Protein AF-A0A3R7NE06-F1 (afdb_monomer_lite)

Secondary structure (DSSP, 8-state):
---SS-TTHHHHHHHHHHHHHHHHHHHHHHHHHHHHHHHHHHTTS-HHHHHTTTT-S---TT--S-S--TTTTS--TTPPPP----EEEE-HHHHHTT--GGGHHHHHHHHHHHHHHHHH--S-----HHHHHHHHTTTTT---S-EEEE-

Radius of gyration: 25.59 Å; chains: 1; bounding box: 72×49×45 Å

Sequence (151 aa):
MTRAGFKGKVLGKERKQALLDARKKAVASRKARDDRRWKRVLAKMDSEKRKKYHGVGNTAERSRVRGSTRAALRKQTGRKPDNITVEATIHLAKLLKKKTFHKRAPIAIKRIKAFVGKLMKTKDNRIDASLNTYIWHKGVKGVPGRVRVHV

pLDDT: mean 74.34, std 20.58, range [39.41, 97.75]

Structure (mmCIF, N/CA/C/O backbone):
data_AF-A0A3R7NE06-F1
#
_entry.id   AF-A0A3R7NE06-F1
#
loop_
_atom_site.group_PDB
_atom_site.id
_atom_site.type_symbol
_atom_site.label_atom_id
_atom_site.label_alt_id
_atom_site.label_comp_id
_atom_site.label_asym_id
_atom_site.label_entity_id
_atom_site.label_seq_id
_atom_site.pdbx_PDB_ins_code
_atom_site.Cartn_x
_atom_site.Cartn_y
_atom_site.Cartn_z
_atom_site.occupancy
_atom_site.B_iso_or_equiv
_atom_site.auth_seq_id
_atom_site.auth_comp_id
_atom_site.auth_asym_id
_atom_site.auth_atom_id
_atom_site.pdbx_PDB_model_num
ATOM 1 N N . MET A 1 1 ? 54.704 -17.319 -9.771 1.00 53.09 1 MET A N 1
ATOM 2 C CA . MET A 1 1 ? 55.046 -18.416 -10.707 1.00 53.09 1 MET A CA 1
ATOM 3 C C . MET A 1 1 ? 53.801 -19.232 -11.084 1.00 53.09 1 MET A C 1
ATOM 5 O O . MET A 1 1 ? 53.569 -20.279 -10.506 1.00 53.09 1 MET A O 1
ATOM 9 N N . THR A 1 2 ? 52.954 -18.776 -12.017 1.00 53.28 2 THR A N 1
ATOM 10 C CA . THR A 1 2 ? 51.727 -19.525 -12.407 1.00 53.28 2 THR A CA 1
ATOM 11 C C . THR A 1 2 ? 51.406 -19.447 -13.908 1.00 53.28 2 THR A C 1
ATOM 13 O O . THR A 1 2 ? 50.237 -19.341 -14.289 1.00 53.28 2 THR A O 1
ATOM 16 N N . ARG A 1 3 ? 52.411 -19.421 -14.801 1.00 55.84 3 ARG A N 1
ATOM 17 C CA . ARG A 1 3 ? 52.149 -19.091 -16.222 1.00 55.84 3 ARG A CA 1
ATOM 18 C C . ARG A 1 3 ? 52.893 -19.858 -17.324 1.00 55.84 3 ARG A C 1
ATOM 20 O O . ARG A 1 3 ? 52.483 -19.706 -18.466 1.00 55.84 3 ARG A O 1
ATOM 27 N N . ALA A 1 4 ? 53.880 -20.708 -17.049 1.00 53.94 4 ALA A N 1
ATOM 28 C CA . ALA A 1 4 ? 54.749 -21.223 -18.120 1.00 53.94 4 ALA A CA 1
ATOM 29 C C . ALA A 1 4 ? 54.297 -22.528 -18.829 1.00 53.94 4 ALA A C 1
ATOM 31 O O . ALA A 1 4 ? 54.919 -22.906 -19.810 1.00 53.94 4 ALA A O 1
ATOM 32 N N . GLY A 1 5 ? 53.233 -23.220 -18.390 1.00 56.38 5 GLY A N 1
ATOM 33 C CA . GLY A 1 5 ? 53.000 -24.625 -18.801 1.00 56.38 5 GLY A CA 1
ATOM 34 C C . GLY A 1 5 ? 51.782 -24.967 -19.676 1.00 56.38 5 GLY A C 1
ATOM 35 O O . GLY A 1 5 ? 51.626 -26.125 -20.037 1.00 56.38 5 GLY A O 1
ATOM 36 N N . PHE A 1 6 ? 50.884 -24.035 -20.021 1.00 54.12 6 PHE A N 1
ATOM 37 C CA . PHE A 1 6 ? 49.616 -24.387 -20.699 1.00 54.12 6 PHE A CA 1
ATOM 38 C C . PHE A 1 6 ? 49.390 -23.581 -21.984 1.00 54.12 6 PHE A C 1
ATOM 40 O O . PHE A 1 6 ? 48.653 -22.590 -21.984 1.00 54.12 6 PHE A O 1
ATOM 47 N N . LYS A 1 7 ? 49.997 -24.044 -23.085 1.00 53.09 7 LYS A N 1
ATOM 48 C CA . LYS A 1 7 ? 50.053 -23.394 -24.414 1.00 53.09 7 LYS A CA 1
ATOM 49 C C . LYS A 1 7 ? 48.678 -22.952 -24.967 1.00 53.09 7 LYS A C 1
ATOM 51 O O . LYS A 1 7 ? 48.588 -21.917 -25.613 1.00 53.09 7 LYS A O 1
ATOM 56 N N . GLY A 1 8 ? 47.584 -23.651 -24.632 1.00 55.56 8 GLY A N 1
ATOM 57 C CA . GLY A 1 8 ? 46.214 -23.315 -25.075 1.00 55.56 8 GLY A CA 1
ATOM 58 C C . GLY A 1 8 ? 45.403 -22.369 -24.167 1.00 55.56 8 GLY A C 1
ATOM 59 O O . GLY A 1 8 ? 44.418 -21.780 -24.611 1.00 55.56 8 GLY A O 1
ATOM 60 N N . LYS A 1 9 ? 45.792 -22.169 -22.896 1.00 51.41 9 LYS A N 1
ATOM 61 C CA . LYS A 1 9 ? 45.047 -21.296 -21.954 1.00 51.41 9 LYS A CA 1
ATOM 62 C C . LYS A 1 9 ? 45.403 -19.812 -22.090 1.00 51.41 9 LYS A C 1
ATOM 64 O O . LYS A 1 9 ? 44.675 -18.977 -21.554 1.00 51.41 9 LYS A O 1
ATOM 69 N N . VAL A 1 10 ? 46.507 -19.482 -22.761 1.00 54.22 10 VAL A N 1
ATOM 70 C CA . VAL A 1 10 ? 47.016 -18.104 -22.888 1.00 54.22 10 VAL A CA 1
ATOM 71 C C . VAL A 1 10 ? 46.151 -17.296 -23.866 1.00 54.22 10 VAL A C 1
ATOM 73 O O . VAL A 1 10 ? 45.583 -16.280 -23.469 1.00 54.22 10 VAL A O 1
ATOM 76 N N . LEU A 1 11 ? 45.885 -17.837 -25.061 1.00 54.75 11 LEU A N 1
ATOM 77 C CA . LEU A 1 11 ? 45.060 -17.204 -26.106 1.00 54.75 11 LEU A CA 1
ATOM 78 C C . LEU A 1 11 ? 43.600 -16.961 -25.669 1.00 54.75 11 LEU A C 1
ATOM 80 O O . LEU A 1 11 ? 43.019 -15.905 -25.926 1.00 54.75 11 LEU A O 1
ATOM 84 N N . GLY A 1 12 ? 42.996 -17.915 -24.949 1.00 61.00 12 GLY A N 1
ATOM 85 C CA . GLY A 1 12 ? 41.636 -17.770 -24.414 1.00 61.00 12 GLY A CA 1
ATOM 86 C C . GLY A 1 12 ? 41.534 -16.744 -23.278 1.00 61.00 12 GLY A C 1
ATOM 87 O O . GLY A 1 12 ? 40.509 -16.074 -23.131 1.00 61.00 12 GLY A O 1
ATOM 88 N N . LYS A 1 13 ? 42.603 -16.577 -22.488 1.00 63.16 13 LYS A N 1
ATOM 89 C CA . LYS A 1 13 ? 42.673 -15.563 -21.428 1.00 63.16 13 LYS A CA 1
ATOM 90 C C . LYS A 1 13 ? 42.902 -14.170 -21.992 1.00 63.16 13 LYS A C 1
ATOM 92 O O . LYS A 1 13 ? 42.264 -13.252 -21.498 1.00 63.16 13 LYS A O 1
ATOM 97 N N . GLU A 1 14 ? 43.725 -14.015 -23.022 1.00 68.94 14 GLU A N 1
ATOM 98 C CA . GLU A 1 14 ? 43.942 -12.727 -23.693 1.00 68.94 14 GLU A CA 1
ATOM 99 C C . GLU A 1 14 ? 42.665 -12.213 -24.354 1.00 68.94 14 GLU A C 1
ATOM 101 O O . GLU A 1 14 ? 42.266 -11.081 -24.096 1.00 68.94 14 GLU A O 1
ATOM 106 N N . ARG A 1 15 ? 41.935 -13.061 -25.094 1.00 68.62 15 ARG A N 1
ATOM 107 C CA . ARG A 1 15 ? 40.624 -12.683 -25.659 1.00 68.62 15 ARG A CA 1
ATOM 108 C C . ARG A 1 15 ? 39.593 -12.359 -24.576 1.00 68.62 15 ARG A C 1
ATOM 110 O O . ARG A 1 15 ? 38.853 -11.384 -24.697 1.00 68.62 15 ARG A O 1
ATOM 117 N N . LYS A 1 16 ? 39.556 -13.138 -23.489 1.00 65.69 16 LYS A N 1
ATOM 118 C CA . LYS A 1 16 ? 38.672 -12.872 -22.342 1.00 65.69 16 LYS A CA 1
ATOM 119 C C . LYS A 1 16 ? 39.042 -11.566 -21.634 1.00 65.69 16 LYS A C 1
ATOM 121 O O . LYS A 1 16 ? 38.149 -10.809 -21.267 1.00 65.69 16 LYS A O 1
ATOM 126 N N . GLN A 1 17 ? 40.331 -11.291 -21.465 1.00 73.06 17 GLN A N 1
ATOM 127 C CA . GLN A 1 17 ? 40.842 -10.077 -20.839 1.00 73.06 17 GLN A CA 1
ATOM 128 C C . GLN A 1 17 ? 40.562 -8.855 -21.719 1.00 73.06 17 GLN A C 1
ATOM 130 O O . GLN A 1 17 ? 39.989 -7.887 -21.233 1.00 73.06 17 GLN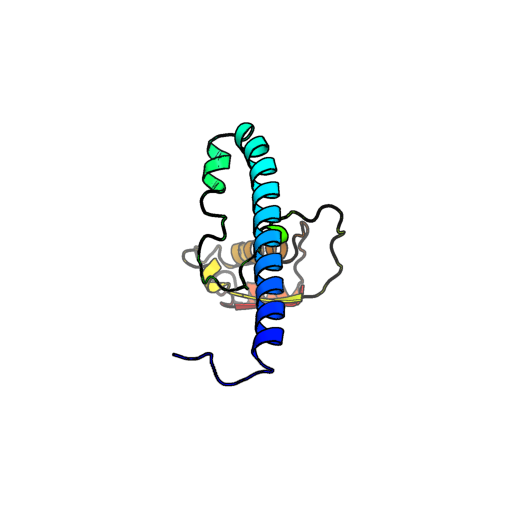 A O 1
ATOM 135 N N . ALA A 1 18 ? 40.805 -8.952 -23.027 1.00 74.12 18 ALA A N 1
ATOM 136 C CA . ALA A 1 18 ? 40.464 -7.923 -24.003 1.00 74.12 18 ALA A CA 1
ATOM 137 C C . ALA A 1 18 ? 38.957 -7.618 -24.021 1.00 74.12 18 ALA A C 1
ATOM 139 O O . ALA A 1 18 ? 38.564 -6.454 -24.052 1.00 74.12 18 ALA A O 1
ATOM 140 N N . LEU A 1 19 ? 38.093 -8.635 -23.919 1.00 69.62 19 LEU A N 1
ATOM 141 C CA . LEU A 1 19 ? 36.641 -8.446 -23.828 1.00 69.62 19 LEU A CA 1
ATOM 142 C C . LEU A 1 19 ? 36.233 -7.772 -22.510 1.00 69.62 19 LEU A C 1
ATOM 144 O O . LEU A 1 19 ? 35.374 -6.887 -22.500 1.00 69.62 19 LEU A O 1
ATOM 148 N N . LEU A 1 20 ? 36.857 -8.150 -21.392 1.00 70.19 20 LEU A N 1
ATOM 149 C CA . LEU A 1 20 ? 36.632 -7.510 -20.094 1.00 70.19 20 LEU A CA 1
ATOM 150 C C . LEU A 1 20 ? 37.104 -6.053 -20.088 1.00 70.19 20 LEU A C 1
ATOM 152 O O . LEU A 1 20 ? 36.397 -5.193 -19.561 1.00 70.19 20 LEU A O 1
ATOM 156 N N . ASP A 1 21 ? 38.237 -5.756 -20.709 1.00 74.75 21 ASP A N 1
ATOM 157 C CA . ASP A 1 21 ? 38.795 -4.408 -20.776 1.00 74.75 21 ASP A CA 1
ATOM 158 C C . ASP A 1 21 ? 38.024 -3.530 -21.773 1.00 74.75 21 ASP A C 1
ATOM 160 O O . ASP A 1 21 ? 37.707 -2.380 -21.459 1.00 74.75 21 ASP A O 1
ATOM 164 N N . ALA A 1 22 ? 37.559 -4.089 -22.894 1.00 69.56 22 ALA A N 1
ATOM 165 C CA . ALA A 1 22 ? 36.605 -3.438 -23.792 1.00 69.56 22 ALA A CA 1
ATOM 166 C C . ALA A 1 22 ? 35.273 -3.140 -23.083 1.00 69.56 22 ALA A C 1
ATOM 168 O O . ALA A 1 22 ? 34.728 -2.037 -23.201 1.00 69.56 22 ALA A O 1
ATOM 169 N N . ARG A 1 23 ? 34.770 -4.077 -22.267 1.00 66.19 23 ARG A N 1
ATOM 170 C CA . ARG A 1 23 ? 33.570 -3.878 -21.441 1.00 66.19 23 ARG A CA 1
ATOM 171 C C . ARG A 1 23 ? 33.786 -2.792 -20.383 1.00 66.19 23 ARG A C 1
ATOM 173 O O . ARG A 1 23 ? 32.907 -1.947 -20.213 1.00 66.19 23 ARG A O 1
ATOM 180 N N . LYS A 1 24 ? 34.942 -2.756 -19.713 1.00 69.31 24 LYS A N 1
ATOM 181 C CA . LYS A 1 24 ? 35.311 -1.685 -18.766 1.00 69.31 24 LYS A CA 1
ATOM 182 C C . LYS A 1 24 ? 35.397 -0.325 -19.464 1.00 69.31 24 LYS A C 1
ATOM 184 O O . LYS A 1 24 ? 34.809 0.638 -18.972 1.00 69.31 24 LYS A O 1
ATOM 189 N N . LYS A 1 25 ? 36.026 -0.253 -20.641 1.00 72.12 25 LYS A N 1
ATOM 190 C CA . LYS A 1 25 ? 36.126 0.966 -21.463 1.00 72.12 25 LYS A CA 1
ATOM 191 C C . LYS A 1 25 ? 34.748 1.455 -21.926 1.00 72.12 25 LYS A C 1
ATOM 193 O O . LYS A 1 25 ? 34.454 2.647 -21.843 1.00 72.12 25 LYS A O 1
ATOM 198 N N . ALA A 1 26 ? 33.858 0.544 -22.322 1.00 67.44 26 ALA A N 1
ATOM 199 C CA . ALA A 1 26 ? 32.478 0.867 -22.689 1.00 67.44 26 ALA A CA 1
ATOM 200 C C . ALA A 1 26 ? 31.655 1.383 -21.494 1.00 67.44 26 ALA A C 1
ATOM 202 O O . ALA A 1 26 ? 30.892 2.342 -21.636 1.00 67.44 26 ALA A O 1
ATOM 203 N N . VAL A 1 27 ? 31.823 0.791 -20.307 1.00 66.94 27 VAL A N 1
ATOM 204 C CA . VAL A 1 27 ? 31.183 1.260 -19.065 1.00 66.94 27 VAL A CA 1
ATOM 205 C C . VAL A 1 27 ? 31.711 2.641 -18.660 1.00 66.94 27 VAL A C 1
ATOM 207 O O . VAL A 1 27 ? 30.910 3.519 -18.336 1.00 66.94 27 VAL A O 1
ATOM 210 N N . ALA A 1 28 ? 33.024 2.872 -18.748 1.00 65.25 28 ALA A N 1
ATOM 211 C CA . ALA A 1 28 ? 33.642 4.170 -18.475 1.00 65.25 28 ALA A CA 1
ATOM 212 C C . ALA A 1 28 ? 33.166 5.256 -19.458 1.00 65.25 28 ALA A C 1
ATOM 214 O O . ALA A 1 28 ? 32.809 6.354 -19.034 1.00 65.25 28 ALA A O 1
ATOM 215 N N . SER A 1 29 ? 33.059 4.936 -20.751 1.00 63.09 29 SER A N 1
ATOM 216 C CA . SER A 1 29 ? 32.530 5.844 -21.780 1.00 63.09 29 SER A CA 1
ATOM 217 C C . SER A 1 29 ? 31.061 6.216 -21.537 1.00 63.09 29 SER A C 1
ATOM 219 O O . SER A 1 29 ? 30.699 7.394 -21.606 1.00 63.09 29 SER A O 1
ATOM 221 N N . ARG A 1 30 ? 30.211 5.243 -21.165 1.00 58.53 30 ARG A N 1
ATOM 222 C CA . ARG A 1 30 ? 28.813 5.512 -20.767 1.00 58.53 30 ARG A CA 1
ATOM 223 C C . ARG A 1 30 ? 28.747 6.415 -19.533 1.00 58.53 30 ARG A C 1
ATOM 225 O O . ARG A 1 30 ? 28.025 7.408 -19.563 1.00 58.53 30 ARG A O 1
ATOM 232 N N . LYS A 1 31 ? 29.554 6.135 -18.502 1.00 60.28 31 LYS A N 1
ATOM 233 C CA . LYS A 1 31 ? 29.646 6.959 -17.283 1.00 60.28 31 LYS A CA 1
ATOM 234 C C . LYS A 1 31 ? 30.090 8.394 -17.597 1.00 60.28 31 LYS A C 1
ATOM 236 O O . LYS A 1 31 ? 29.474 9.332 -17.109 1.00 60.28 31 LYS A O 1
ATOM 241 N N . ALA A 1 32 ? 31.081 8.576 -18.471 1.00 60.38 32 ALA A N 1
ATOM 242 C CA . ALA A 1 32 ? 31.585 9.891 -18.873 1.00 60.38 32 ALA A CA 1
ATOM 243 C C . ALA A 1 32 ? 30.593 10.697 -19.736 1.00 60.38 32 ALA A C 1
ATOM 245 O O . ALA A 1 32 ? 30.585 11.931 -19.688 1.00 60.38 32 ALA A O 1
ATOM 246 N N . ARG A 1 33 ? 29.761 10.021 -20.538 1.00 58.72 33 ARG A N 1
ATOM 247 C CA . ARG A 1 33 ? 28.683 10.652 -21.318 1.00 58.72 33 ARG A CA 1
ATOM 248 C C . ARG A 1 33 ? 27.554 11.135 -20.410 1.00 58.72 33 ARG A C 1
ATOM 250 O O . ARG A 1 33 ? 27.094 12.267 -20.560 1.00 58.72 33 ARG A O 1
ATOM 257 N N . ASP A 1 34 ? 27.162 10.300 -19.452 1.00 55.12 34 ASP A N 1
ATOM 258 C CA . ASP A 1 34 ? 26.166 10.658 -18.445 1.00 55.12 34 ASP A CA 1
ATOM 259 C C . ASP A 1 34 ? 26.677 11.800 -17.552 1.00 55.12 34 ASP A C 1
ATOM 261 O O . ASP A 1 34 ? 25.965 12.787 -17.384 1.00 55.12 34 ASP A O 1
ATOM 265 N N . ASP A 1 35 ? 27.930 11.762 -17.088 1.00 55.47 35 ASP A N 1
ATOM 266 C CA . ASP A 1 35 ? 28.526 12.844 -16.288 1.00 55.47 35 ASP A CA 1
ATOM 267 C C . ASP A 1 35 ? 28.581 14.180 -17.048 1.00 55.47 35 ASP A C 1
ATOM 269 O O . ASP A 1 35 ? 28.252 15.220 -16.481 1.00 55.47 35 ASP A O 1
ATOM 273 N N . ARG A 1 36 ? 28.930 14.190 -18.344 1.00 58.69 36 ARG A N 1
ATOM 274 C CA . ARG A 1 36 ? 28.926 15.423 -19.161 1.00 58.69 36 ARG A CA 1
ATOM 275 C C . ARG A 1 36 ? 27.528 16.020 -19.324 1.00 58.69 36 ARG A C 1
ATOM 277 O O . ARG A 1 36 ? 27.366 17.237 -19.227 1.00 58.69 36 ARG A O 1
ATOM 284 N N . ARG A 1 37 ? 26.513 15.176 -19.534 1.00 55.75 37 ARG A N 1
ATOM 285 C CA . ARG A 1 37 ? 25.108 15.608 -19.626 1.00 55.75 37 ARG A CA 1
ATOM 286 C C . ARG A 1 37 ? 24.605 16.136 -18.281 1.00 55.75 37 ARG A C 1
ATOM 288 O O . ARG A 1 37 ? 23.919 17.154 -18.240 1.00 55.75 37 ARG A O 1
ATOM 295 N N . TRP A 1 38 ? 24.994 15.488 -17.185 1.00 54.09 38 TRP A N 1
ATOM 296 C CA . TRP A 1 38 ? 24.580 15.858 -15.835 1.00 54.09 38 TRP A CA 1
ATOM 297 C C . TRP A 1 38 ? 25.315 17.071 -15.272 1.00 54.09 38 TRP A C 1
ATOM 299 O O . TRP A 1 38 ? 24.681 17.837 -14.563 1.00 54.09 38 TRP A O 1
ATOM 309 N N . LYS A 1 39 ? 26.576 17.343 -15.632 1.00 54.88 39 LYS A N 1
ATOM 310 C CA . LYS A 1 39 ? 27.254 18.606 -15.265 1.00 54.88 39 LYS A CA 1
ATOM 311 C C . LYS A 1 39 ? 26.475 19.830 -15.757 1.00 54.88 39 LYS A C 1
ATOM 313 O O . LYS A 1 39 ? 26.314 20.794 -15.020 1.00 54.88 39 LYS A O 1
ATOM 318 N N . ARG A 1 40 ? 25.915 19.749 -16.968 1.00 53.91 40 ARG A N 1
ATOM 319 C CA . ARG A 1 40 ? 25.111 20.817 -17.583 1.00 53.91 40 ARG A CA 1
ATOM 320 C C . ARG A 1 40 ? 23.718 20.961 -16.948 1.00 53.91 40 ARG A C 1
ATOM 322 O O . ARG A 1 40 ? 23.199 22.067 -16.867 1.00 53.91 40 ARG A O 1
ATOM 329 N N . VAL A 1 41 ? 23.129 19.856 -16.481 1.00 56.25 41 VAL A N 1
ATOM 330 C CA . VAL A 1 41 ? 21.841 19.841 -15.760 1.00 56.25 41 VAL A CA 1
ATOM 331 C C . VAL A 1 41 ? 22.008 20.315 -14.313 1.00 56.25 41 VAL A C 1
ATOM 333 O O . VAL A 1 41 ? 21.235 21.148 -13.863 1.00 56.25 41 VAL A O 1
ATOM 336 N N . LEU A 1 42 ? 23.044 19.848 -13.608 1.00 53.94 42 LEU A N 1
ATOM 337 C CA . LEU A 1 42 ? 23.381 20.245 -12.236 1.00 53.94 42 LEU A CA 1
ATOM 338 C C . LEU A 1 42 ? 23.772 21.723 -12.139 1.00 53.94 42 LEU A C 1
ATOM 340 O O . LEU A 1 42 ? 23.471 22.345 -11.128 1.00 53.94 42 LEU A O 1
ATOM 344 N N . ALA A 1 43 ? 24.385 22.286 -13.185 1.00 57.41 43 ALA A N 1
ATOM 345 C CA . ALA A 1 43 ? 24.673 23.718 -13.277 1.00 57.41 43 ALA A CA 1
ATOM 346 C C . ALA A 1 43 ? 23.405 24.591 -13.353 1.00 57.41 43 ALA A C 1
ATOM 348 O O . ALA A 1 43 ? 23.457 25.762 -13.005 1.00 57.41 43 ALA A O 1
ATOM 349 N N . LYS A 1 44 ? 22.270 24.026 -13.787 1.00 55.81 44 LYS A N 1
ATOM 350 C CA . LYS A 1 44 ? 20.970 24.712 -13.886 1.00 55.81 44 LYS A CA 1
ATOM 351 C C . LYS A 1 44 ? 19.990 24.309 -12.774 1.00 55.81 44 LYS A C 1
ATOM 353 O O . LYS A 1 44 ? 18.824 24.690 -12.826 1.00 55.81 44 LYS A O 1
ATOM 358 N N . MET A 1 45 ? 20.416 23.483 -11.814 1.00 57.47 45 MET A N 1
ATOM 359 C CA . MET A 1 45 ? 19.536 22.892 -10.805 1.00 57.47 45 MET A CA 1
ATOM 360 C C . MET A 1 45 ? 19.682 23.605 -9.461 1.00 57.47 45 MET A C 1
ATOM 362 O O . MET A 1 45 ? 20.787 23.768 -8.955 1.00 57.47 45 MET A O 1
ATOM 366 N N . ASP A 1 46 ? 18.543 23.971 -8.880 1.00 52.00 46 ASP A N 1
ATOM 367 C CA . ASP A 1 46 ? 18.450 24.663 -7.597 1.00 52.00 46 ASP A CA 1
ATOM 368 C C . ASP A 1 46 ? 19.084 23.877 -6.421 1.00 52.00 46 ASP A C 1
ATOM 370 O O . ASP A 1 46 ? 19.102 22.635 -6.397 1.00 52.00 46 ASP A O 1
ATOM 374 N N . SER A 1 47 ? 19.626 24.613 -5.448 1.00 52.78 47 SER A N 1
ATOM 375 C CA . SER A 1 47 ? 20.531 24.110 -4.405 1.00 52.78 47 SER A CA 1
ATOM 376 C C . SER A 1 47 ? 19.875 23.082 -3.469 1.00 52.78 47 SER A C 1
ATOM 378 O O . SER A 1 47 ? 20.505 22.083 -3.101 1.00 52.78 47 SER A O 1
ATOM 380 N N . GLU A 1 48 ? 18.585 23.241 -3.163 1.00 57.94 48 GLU A N 1
ATOM 381 C CA . GLU A 1 48 ? 17.822 22.298 -2.336 1.00 57.94 48 GLU A CA 1
ATOM 382 C C . GLU A 1 48 ? 17.555 20.977 -3.060 1.00 57.94 48 GLU A C 1
ATOM 384 O O . GLU A 1 48 ? 17.672 19.887 -2.487 1.00 57.94 48 GLU A O 1
ATOM 389 N N . LYS A 1 49 ? 17.274 21.044 -4.366 1.00 57.28 49 LYS A N 1
ATOM 390 C CA . LYS A 1 49 ? 17.077 19.852 -5.202 1.00 57.28 49 LYS A CA 1
ATOM 391 C C . LYS A 1 49 ? 18.374 19.063 -5.345 1.00 57.28 49 LYS A C 1
ATOM 393 O O . LYS A 1 49 ? 18.318 17.839 -5.436 1.00 57.28 49 LYS A O 1
ATOM 398 N N . ARG A 1 50 ? 19.535 19.727 -5.323 1.00 53.16 50 ARG A N 1
ATOM 399 C CA . ARG A 1 50 ? 20.862 19.094 -5.423 1.00 53.16 50 ARG A CA 1
ATOM 400 C C . ARG A 1 50 ? 21.200 18.223 -4.206 1.00 53.16 50 ARG A C 1
ATOM 402 O O . ARG A 1 50 ? 21.725 17.124 -4.389 1.00 53.16 50 ARG A O 1
ATOM 409 N N . LYS A 1 51 ? 20.814 18.639 -2.992 1.00 55.84 51 LYS A N 1
ATOM 410 C CA . LYS A 1 51 ? 20.993 17.853 -1.750 1.00 55.84 51 LYS A CA 1
ATOM 411 C C . LYS A 1 51 ? 20.261 16.503 -1.791 1.00 55.84 51 LYS A C 1
ATOM 413 O O . LYS A 1 51 ? 20.764 15.515 -1.270 1.00 55.84 51 LYS A O 1
ATOM 418 N N . LYS A 1 52 ? 19.126 16.422 -2.496 1.00 53.06 52 LYS A N 1
ATOM 419 C CA . LYS A 1 52 ? 18.325 15.191 -2.658 1.00 53.06 52 LYS A CA 1
ATOM 420 C C . LYS A 1 52 ? 19.009 14.088 -3.481 1.00 53.06 52 LYS A C 1
ATOM 422 O O . LYS A 1 52 ? 18.603 12.932 -3.393 1.00 53.06 52 LYS A O 1
ATOM 427 N N . TYR A 1 53 ? 20.025 14.428 -4.278 1.00 46.72 53 TYR A N 1
ATOM 428 C CA . TYR A 1 53 ? 20.746 13.481 -5.142 1.00 46.72 53 TYR A CA 1
ATOM 429 C C . TYR A 1 53 ? 22.152 13.122 -4.629 1.00 46.72 53 TYR A C 1
ATOM 431 O O . TYR A 1 53 ? 22.864 12.364 -5.297 1.00 46.72 53 TYR A O 1
ATOM 439 N N . HIS A 1 54 ? 22.555 13.610 -3.448 1.00 40.75 54 HIS A N 1
ATOM 440 C CA . HIS A 1 54 ? 23.764 13.127 -2.776 1.00 40.75 54 HIS A CA 1
ATOM 441 C C . HIS A 1 54 ? 23.623 11.621 -2.488 1.00 40.75 54 HIS A C 1
ATOM 443 O O . HIS A 1 54 ? 22.676 11.194 -1.836 1.00 40.75 54 HIS A O 1
ATOM 449 N N . GLY A 1 55 ? 24.549 10.807 -3.008 1.00 45.69 55 GLY A N 1
ATOM 450 C CA . GLY A 1 55 ? 24.600 9.356 -2.762 1.00 45.69 55 GLY A CA 1
ATOM 451 C C . GLY A 1 55 ? 24.145 8.446 -3.912 1.00 45.69 55 GLY A C 1
ATOM 452 O O . GLY A 1 55 ? 24.241 7.227 -3.794 1.00 45.69 55 GLY A O 1
ATOM 453 N N . VAL A 1 56 ? 23.700 8.981 -5.054 1.00 45.31 56 VAL A N 1
ATOM 454 C CA . VAL A 1 56 ? 23.319 8.138 -6.206 1.00 45.31 56 VAL A CA 1
ATOM 455 C C . VAL A 1 56 ? 24.542 7.849 -7.086 1.00 45.31 56 VAL A C 1
ATOM 457 O O . VAL A 1 56 ? 24.774 8.529 -8.088 1.00 45.31 56 VAL A O 1
ATOM 460 N N . GLY A 1 57 ? 25.345 6.832 -6.755 1.00 41.06 57 GLY A N 1
ATOM 461 C CA . GLY A 1 57 ? 26.524 6.464 -7.551 1.00 41.06 57 GLY A CA 1
ATOM 462 C C . GLY A 1 57 ? 27.125 5.090 -7.243 1.00 41.06 57 GLY A C 1
ATOM 463 O O . GLY A 1 57 ? 27.248 4.690 -6.094 1.00 41.06 57 GLY A O 1
ATOM 464 N N . ASN A 1 58 ? 27.532 4.383 -8.304 1.00 45.00 58 ASN A N 1
ATOM 465 C CA . ASN A 1 58 ? 28.280 3.121 -8.274 1.00 45.00 58 ASN A CA 1
ATOM 466 C C . ASN A 1 58 ? 29.747 3.351 -7.844 1.00 45.00 58 ASN A C 1
ATOM 468 O O . ASN A 1 58 ? 30.644 3.299 -8.688 1.00 45.00 58 ASN A O 1
ATOM 472 N N . THR A 1 59 ? 30.003 3.650 -6.572 1.00 45.09 59 THR A N 1
ATOM 473 C CA . THR A 1 59 ? 31.364 3.876 -6.030 1.00 45.09 59 THR A CA 1
ATOM 474 C C . THR A 1 59 ? 31.842 2.776 -5.082 1.00 45.09 59 THR A C 1
ATOM 476 O O . THR A 1 59 ? 32.786 2.983 -4.336 1.00 45.09 59 THR A O 1
ATOM 479 N N . ALA A 1 60 ? 31.222 1.595 -5.107 1.00 42.31 60 ALA A N 1
ATOM 480 C CA . ALA A 1 60 ? 31.724 0.433 -4.381 1.00 42.31 60 ALA A CA 1
ATOM 481 C C . ALA A 1 60 ? 32.257 -0.601 -5.377 1.00 42.31 60 ALA A C 1
ATOM 483 O O . ALA A 1 60 ? 31.526 -1.074 -6.246 1.00 42.31 60 ALA A O 1
ATOM 484 N N . GLU A 1 61 ? 33.531 -0.957 -5.230 1.00 44.47 61 GLU A N 1
ATOM 485 C CA . GLU A 1 61 ? 34.280 -1.843 -6.134 1.00 44.47 61 GLU A CA 1
ATOM 486 C C . GLU A 1 61 ? 33.734 -3.288 -6.163 1.00 44.47 61 GLU A C 1
ATOM 488 O O . GLU A 1 61 ? 34.021 -4.059 -7.077 1.00 44.47 61 GLU A O 1
ATOM 493 N N . ARG A 1 62 ? 32.872 -3.649 -5.200 1.00 46.09 62 ARG A N 1
ATOM 494 C CA . ARG A 1 62 ? 32.169 -4.942 -5.121 1.00 46.09 62 ARG A CA 1
ATOM 495 C C . ARG A 1 62 ? 30.693 -4.826 -4.710 1.00 46.09 62 ARG A C 1
ATOM 497 O O . ARG A 1 62 ? 30.178 -5.704 -4.016 1.00 46.09 62 ARG A O 1
ATOM 504 N N . SER A 1 63 ? 29.969 -3.774 -5.104 1.00 39.44 63 SER A N 1
ATOM 505 C CA . SER A 1 63 ? 28.518 -3.756 -4.859 1.00 39.44 63 SER A CA 1
ATOM 506 C C . SER A 1 63 ? 27.759 -4.614 -5.875 1.00 39.44 63 SER A C 1
ATOM 508 O O . SER A 1 63 ? 27.960 -4.554 -7.088 1.00 39.44 63 SER A O 1
ATOM 510 N N . ARG A 1 64 ? 26.890 -5.469 -5.331 1.00 39.41 64 ARG A N 1
ATOM 511 C CA . ARG A 1 64 ? 26.058 -6.451 -6.031 1.00 39.41 64 ARG A CA 1
ATOM 512 C C . ARG A 1 64 ? 25.361 -5.830 -7.249 1.00 39.41 64 ARG A C 1
ATOM 514 O O . ARG A 1 64 ? 24.700 -4.805 -7.141 1.00 39.41 64 ARG A O 1
ATOM 521 N N . VAL A 1 65 ? 25.380 -6.563 -8.363 1.00 42.97 65 VAL A N 1
ATOM 522 C CA . VAL A 1 65 ? 24.637 -6.337 -9.627 1.00 42.97 65 VAL A CA 1
ATOM 523 C C . VAL A 1 65 ? 23.109 -6.174 -9.434 1.00 42.97 65 VAL A C 1
ATOM 525 O O . VAL A 1 65 ? 22.385 -5.866 -10.373 1.00 42.97 65 VAL A O 1
ATOM 528 N N . ARG A 1 66 ? 22.598 -6.318 -8.206 1.00 40.78 66 ARG A N 1
ATOM 529 C CA . ARG A 1 66 ? 21.198 -6.112 -7.819 1.00 40.78 66 ARG A CA 1
ATOM 530 C C . ARG A 1 66 ? 21.048 -4.855 -6.956 1.00 40.78 66 ARG A C 1
ATOM 532 O O . ARG A 1 66 ? 20.657 -4.922 -5.797 1.00 40.78 66 ARG A O 1
ATOM 539 N N . GLY A 1 67 ? 21.394 -3.708 -7.522 1.00 43.34 67 GLY A N 1
ATOM 540 C CA . GLY A 1 67 ? 20.903 -2.404 -7.083 1.00 43.34 67 GLY A CA 1
ATOM 541 C C . GLY A 1 67 ? 20.066 -1.808 -8.210 1.00 43.34 67 GLY A C 1
ATOM 542 O O . GLY A 1 67 ? 20.341 -2.090 -9.377 1.00 43.34 67 GLY A O 1
ATOM 543 N N . SER A 1 68 ? 19.046 -1.008 -7.884 1.00 45.75 68 SER A N 1
ATOM 544 C CA . SER A 1 68 ? 18.309 -0.227 -8.887 1.00 45.75 68 SER A CA 1
ATOM 545 C C . SER A 1 68 ? 19.321 0.586 -9.695 1.00 45.75 68 SER A C 1
ATOM 547 O O . SER A 1 68 ? 19.969 1.494 -9.174 1.00 45.75 68 SER A O 1
ATOM 549 N N . THR A 1 69 ? 19.548 0.192 -10.946 1.00 45.84 69 THR A N 1
ATOM 550 C CA . THR A 1 69 ? 20.512 0.869 -11.811 1.00 45.84 69 THR A CA 1
ATOM 551 C C . THR A 1 69 ? 20.064 2.319 -12.027 1.00 45.84 69 THR A C 1
ATOM 553 O O . THR A 1 69 ? 18.872 2.625 -11.989 1.00 45.84 69 THR A O 1
ATOM 556 N N . ARG A 1 70 ? 20.988 3.239 -12.342 1.00 46.56 70 ARG A N 1
ATOM 557 C CA . ARG A 1 70 ? 20.620 4.596 -12.809 1.00 46.56 70 ARG A CA 1
ATOM 558 C C . ARG A 1 70 ? 19.637 4.558 -14.002 1.00 46.56 70 ARG A C 1
ATOM 560 O O . ARG A 1 70 ? 18.869 5.493 -14.184 1.00 46.56 70 ARG A O 1
ATOM 567 N N . ALA A 1 71 ? 19.612 3.457 -14.764 1.00 45.75 71 ALA A N 1
ATOM 568 C CA . ALA A 1 71 ? 18.627 3.186 -15.812 1.00 45.75 71 ALA A CA 1
ATOM 569 C C . ALA A 1 71 ? 17.227 2.828 -15.269 1.00 45.75 71 ALA A C 1
ATOM 571 O O . ALA A 1 71 ? 16.240 3.270 -15.846 1.00 45.75 71 ALA A O 1
ATOM 572 N N . ALA A 1 72 ? 17.125 2.108 -14.148 1.00 49.75 72 ALA A N 1
ATOM 573 C CA . ALA A 1 72 ? 15.856 1.846 -13.458 1.00 49.75 72 ALA A CA 1
ATOM 574 C C . ALA A 1 72 ? 15.266 3.106 -12.788 1.00 49.75 72 ALA A C 1
ATOM 576 O O . ALA A 1 72 ? 14.058 3.200 -12.596 1.00 49.75 72 ALA A O 1
ATOM 577 N N . LEU A 1 73 ? 16.102 4.105 -12.480 1.00 50.34 73 LEU A N 1
ATOM 578 C CA . LEU A 1 73 ? 15.668 5.438 -12.033 1.00 50.34 73 LEU A CA 1
ATOM 579 C C . LEU A 1 73 ? 15.224 6.353 -13.189 1.00 50.34 73 LEU A C 1
ATOM 581 O O . LEU A 1 73 ? 14.689 7.437 -12.944 1.00 50.34 73 LEU A O 1
ATOM 585 N N . ARG A 1 74 ? 15.438 5.953 -14.451 1.00 55.16 74 ARG A N 1
ATOM 586 C CA . ARG A 1 74 ? 14.996 6.732 -15.610 1.00 55.16 74 ARG A CA 1
ATOM 587 C C . ARG A 1 74 ? 13.479 6.610 -15.717 1.00 55.16 74 ARG A C 1
ATOM 589 O O . ARG A 1 74 ? 12.957 5.516 -15.911 1.00 55.16 74 ARG A O 1
ATOM 596 N N . LYS A 1 75 ? 12.769 7.736 -15.610 1.00 54.78 75 LYS A N 1
ATOM 597 C CA . LYS A 1 75 ? 11.319 7.793 -15.837 1.00 54.78 75 LYS A CA 1
ATOM 598 C C . LYS A 1 75 ? 11.057 7.286 -17.264 1.00 54.78 75 LYS A C 1
ATOM 600 O O . LYS A 1 75 ? 11.451 7.949 -18.221 1.00 54.78 75 LYS A O 1
ATOM 605 N N . GLN A 1 76 ? 10.481 6.093 -17.414 1.00 59.84 76 GLN A N 1
ATOM 606 C CA . GLN A 1 76 ? 10.052 5.593 -18.720 1.00 59.84 76 GLN A CA 1
ATOM 607 C C . GLN A 1 76 ? 8.828 6.404 -19.144 1.00 59.84 76 GLN A C 1
ATOM 609 O O . GLN A 1 76 ? 7.715 6.170 -18.687 1.00 59.84 76 GLN A O 1
ATOM 614 N N . THR A 1 77 ? 9.053 7.432 -19.952 1.00 61.38 77 THR A N 1
ATOM 615 C CA . THR A 1 77 ? 7.996 8.236 -20.566 1.00 61.38 77 THR A CA 1
ATOM 616 C C . THR A 1 77 ? 7.489 7.512 -21.811 1.00 61.38 77 THR A C 1
ATOM 618 O O . THR A 1 77 ? 8.302 7.110 -22.639 1.00 61.38 77 THR A O 1
ATOM 621 N N . GLY A 1 78 ? 6.170 7.333 -21.932 1.00 67.75 78 GLY A N 1
ATOM 622 C CA . GLY A 1 78 ? 5.518 6.735 -23.109 1.00 67.75 78 GLY A CA 1
ATOM 623 C C . GLY A 1 78 ? 4.923 5.337 -22.907 1.00 67.75 78 GLY A C 1
ATOM 624 O O . GLY A 1 78 ? 4.146 4.891 -23.743 1.00 67.75 78 GLY A O 1
ATOM 625 N N . ARG A 1 79 ? 5.217 4.652 -21.793 1.00 72.50 79 ARG A N 1
ATOM 626 C CA . ARG A 1 79 ? 4.569 3.372 -21.473 1.00 72.50 79 ARG A CA 1
ATOM 627 C C . ARG A 1 79 ? 3.186 3.634 -20.871 1.00 72.50 79 ARG A C 1
ATOM 629 O O . ARG A 1 79 ? 3.085 4.295 -19.836 1.00 72.50 79 ARG A O 1
ATOM 636 N N . LYS A 1 80 ? 2.135 3.136 -21.527 1.00 78.31 80 LYS A N 1
ATOM 637 C CA . LYS A 1 80 ? 0.780 3.099 -20.957 1.00 78.31 80 LYS A CA 1
ATOM 638 C C . LYS A 1 80 ? 0.792 2.204 -19.706 1.00 78.31 80 LYS A C 1
ATOM 640 O O . LYS A 1 80 ? 1.582 1.264 -19.671 1.00 78.31 80 LYS A O 1
ATOM 645 N N . PRO A 1 81 ? -0.011 2.501 -18.670 1.00 79.25 81 PRO A N 1
ATOM 646 C CA . PRO A 1 81 ? -0.133 1.596 -17.533 1.00 79.25 81 PRO A CA 1
ATOM 647 C C . PRO A 1 81 ? -0.593 0.225 -18.037 1.00 79.25 81 PRO A C 1
ATOM 649 O O . PRO A 1 81 ? -1.560 0.138 -18.792 1.00 79.25 81 PRO A O 1
ATOM 652 N N . ASP A 1 82 ? 0.138 -0.819 -17.661 1.00 82.06 82 ASP A N 1
ATOM 653 C CA . ASP A 1 82 ? -0.205 -2.187 -18.031 1.00 82.06 82 ASP A CA 1
ATOM 654 C C . ASP A 1 82 ? -1.462 -2.619 -17.243 1.00 82.06 82 ASP A C 1
ATOM 656 O O . ASP A 1 82 ? -1.602 -2.280 -16.064 1.00 82.06 82 ASP A O 1
ATOM 660 N N . ASN A 1 83 ? -2.364 -3.376 -17.873 1.00 88.69 83 ASN A N 1
ATOM 661 C CA . ASN A 1 83 ? -3.484 -4.013 -17.179 1.00 88.69 83 ASN A CA 1
ATOM 662 C C . ASN A 1 83 ? -2.974 -5.297 -16.509 1.00 88.69 83 ASN A C 1
ATOM 664 O O . ASN A 1 83 ? -2.790 -6.312 -17.178 1.00 88.69 83 ASN A O 1
ATOM 668 N N . ILE A 1 84 ? -2.646 -5.218 -15.219 1.00 90.44 84 ILE A N 1
ATOM 669 C CA . ILE A 1 84 ? -2.023 -6.307 -14.460 1.00 90.44 84 ILE A CA 1
ATOM 670 C C . ILE A 1 84 ? -2.807 -6.521 -13.173 1.00 90.44 84 ILE A C 1
ATOM 672 O O . ILE A 1 84 ? -3.109 -5.554 -12.477 1.00 90.44 84 ILE A O 1
ATOM 676 N N . THR A 1 85 ? -3.018 -7.789 -12.828 1.00 92.94 85 THR A N 1
ATOM 677 C CA . THR A 1 85 ? -3.489 -8.228 -11.513 1.00 92.94 85 THR A CA 1
ATOM 678 C C . THR A 1 85 ? -2.316 -8.686 -10.645 1.00 92.94 85 THR A C 1
ATOM 680 O O . THR A 1 85 ? -1.492 -9.493 -11.090 1.00 92.94 85 THR A O 1
ATOM 683 N N . VAL A 1 86 ? -2.217 -8.197 -9.408 1.00 91.19 86 VAL A N 1
ATOM 684 C CA . VAL A 1 86 ? -1.123 -8.525 -8.478 1.00 91.19 86 VAL A CA 1
ATOM 685 C C . VAL A 1 86 ? -1.667 -8.890 -7.103 1.00 91.19 86 VAL A C 1
ATOM 687 O O . VAL A 1 86 ? -2.431 -8.143 -6.494 1.00 91.19 86 VAL A O 1
ATOM 690 N N . GLU A 1 87 ? -1.169 -9.990 -6.540 1.00 94.88 87 GLU A N 1
ATOM 691 C CA . GLU A 1 87 ? -1.364 -10.294 -5.127 1.00 94.88 87 GLU A CA 1
ATOM 692 C C . GLU A 1 87 ? -0.246 -9.726 -4.255 1.00 94.88 87 GLU A C 1
ATOM 694 O O . GLU A 1 87 ? 0.939 -10.017 -4.447 1.00 94.88 87 GLU A O 1
ATOM 699 N N . ALA A 1 88 ? -0.620 -8.958 -3.235 1.00 94.94 88 ALA A N 1
ATOM 700 C CA . ALA A 1 88 ? 0.321 -8.353 -2.305 1.00 94.94 88 ALA A CA 1
ATOM 701 C C . ALA A 1 88 ? -0.100 -8.557 -0.847 1.00 94.94 88 ALA A C 1
ATOM 703 O O . ALA A 1 88 ? -1.261 -8.394 -0.474 1.00 94.94 88 ALA A O 1
ATOM 704 N N . THR A 1 89 ? 0.876 -8.843 0.018 1.00 97.19 89 THR A N 1
ATOM 705 C CA . THR A 1 89 ? 0.676 -8.833 1.472 1.00 97.19 89 THR A CA 1
ATOM 706 C C . THR A 1 89 ? 1.080 -7.476 2.049 1.00 97.19 89 THR A C 1
ATOM 708 O O . THR A 1 89 ? 2.226 -7.044 1.922 1.00 97.19 89 THR A O 1
ATOM 711 N N . ILE A 1 90 ? 0.156 -6.817 2.744 1.00 96.75 90 ILE A N 1
ATOM 712 C CA . ILE A 1 90 ? 0.355 -5.525 3.401 1.00 96.75 90 ILE A CA 1
ATOM 713 C C . ILE A 1 90 ? 0.539 -5.736 4.905 1.00 96.75 90 ILE A C 1
ATOM 715 O O . ILE A 1 90 ? -0.311 -6.311 5.583 1.00 96.75 90 ILE A O 1
ATOM 719 N N . HIS A 1 91 ? 1.631 -5.210 5.461 1.00 97.75 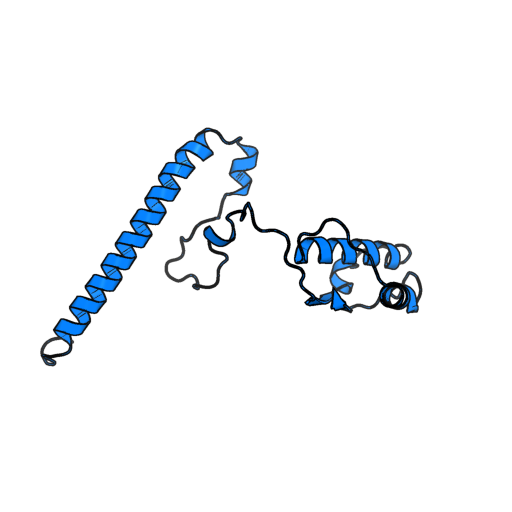91 HIS A N 1
ATOM 720 C CA . HIS A 1 91 ? 1.908 -5.257 6.898 1.00 97.75 91 HIS A CA 1
ATOM 721 C C . HIS A 1 91 ? 1.283 -4.059 7.641 1.00 97.75 91 HIS A C 1
ATOM 723 O O . HIS A 1 91 ? 1.962 -3.084 7.980 1.00 97.75 91 HIS A O 1
ATOM 729 N N . LEU A 1 92 ? -0.013 -4.139 7.946 1.00 97.00 92 LEU A N 1
ATOM 730 C CA . LEU A 1 92 ? -0.784 -3.067 8.592 1.00 97.00 92 LEU A CA 1
ATOM 731 C C . LEU A 1 92 ? -0.312 -2.722 10.010 1.00 97.00 92 LEU A C 1
ATOM 733 O O . LEU A 1 92 ? -0.292 -1.545 10.366 1.00 97.00 92 LEU A O 1
ATOM 737 N N . ALA A 1 93 ? 0.161 -3.691 10.799 1.00 96.25 93 ALA A N 1
ATOM 738 C CA . ALA A 1 93 ? 0.621 -3.427 12.169 1.00 96.25 93 ALA A CA 1
ATOM 739 C C . ALA A 1 93 ? 1.771 -2.399 12.235 1.00 96.25 93 ALA A C 1
ATOM 741 O O . ALA A 1 93 ? 1.800 -1.552 13.127 1.00 96.25 93 ALA A O 1
ATOM 742 N N . LYS A 1 94 ? 2.673 -2.390 11.241 1.00 96.75 94 LYS A N 1
ATOM 743 C CA . LYS A 1 94 ? 3.735 -1.376 11.125 1.00 96.75 94 LYS A CA 1
ATOM 744 C C . LYS A 1 94 ? 3.166 -0.003 10.759 1.00 96.75 94 LYS A C 1
ATOM 746 O O . LYS A 1 94 ? 3.653 1.012 11.246 1.00 96.75 94 LYS A O 1
ATOM 751 N N . LEU A 1 95 ? 2.133 0.028 9.917 1.00 95.38 95 LEU A N 1
ATOM 752 C CA . LEU A 1 95 ? 1.491 1.254 9.431 1.00 95.38 95 LEU A CA 1
ATOM 753 C C . LEU A 1 95 ? 0.585 1.913 10.486 1.00 95.38 95 LEU A C 1
ATOM 755 O O . LEU A 1 95 ? 0.409 3.132 10.465 1.00 95.38 95 LEU A O 1
ATOM 759 N N . LEU A 1 96 ? 0.029 1.116 11.401 1.00 96.12 96 LEU A N 1
ATOM 760 C CA . LEU A 1 96 ? -0.902 1.547 12.449 1.00 96.12 96 LEU A CA 1
ATOM 761 C C . LEU A 1 96 ? -0.241 1.714 13.827 1.00 96.12 96 LEU A C 1
ATOM 763 O O . LEU A 1 96 ? -0.906 2.119 14.786 1.00 96.12 96 LEU A O 1
ATOM 767 N N . LYS A 1 97 ? 1.066 1.448 13.943 1.00 95.88 97 LYS A N 1
ATOM 768 C CA . LYS A 1 97 ? 1.832 1.675 15.175 1.00 95.88 97 LYS A CA 1
ATOM 769 C C . LYS A 1 97 ? 1.721 3.148 15.603 1.00 95.88 97 LYS A C 1
ATOM 771 O O . LYS A 1 97 ? 1.835 4.050 14.773 1.00 95.88 97 LYS A O 1
ATOM 776 N N . LYS A 1 98 ? 1.498 3.387 16.903 1.00 96.19 98 LYS A N 1
ATOM 777 C CA . LYS A 1 98 ? 1.301 4.727 17.502 1.00 96.19 98 LYS A CA 1
ATOM 778 C C . LYS A 1 98 ? 0.134 5.535 16.897 1.00 96.19 98 LYS A C 1
ATOM 780 O O . LYS A 1 98 ? 0.135 6.761 16.949 1.00 96.19 98 LYS A O 1
ATOM 785 N N . LYS A 1 99 ? -0.866 4.876 16.300 1.00 96.75 99 LYS A N 1
ATOM 786 C CA . LYS A 1 99 ? -2.134 5.515 15.913 1.00 96.75 99 LYS A CA 1
ATOM 787 C C . LYS A 1 99 ? -3.203 5.241 16.961 1.00 96.75 99 LYS A C 1
ATOM 789 O O . LYS A 1 99 ? -3.314 4.108 17.442 1.00 96.75 99 LYS A O 1
ATOM 794 N N . THR A 1 100 ? -3.980 6.274 17.283 1.00 97.25 100 THR A N 1
ATOM 795 C CA . THR A 1 100 ? -5.082 6.214 18.246 1.00 97.25 100 THR A CA 1
ATOM 796 C C . THR A 1 100 ? -6.102 5.168 17.819 1.00 97.25 100 THR A C 1
ATOM 798 O O . THR A 1 100 ? -6.451 5.099 16.638 1.00 97.25 100 THR A O 1
ATOM 801 N N . PHE A 1 101 ? -6.570 4.349 18.762 1.00 96.12 101 PHE A N 1
ATOM 802 C CA . PHE A 1 101 ? -7.389 3.170 18.467 1.00 96.12 101 PHE A CA 1
ATOM 803 C C . PHE A 1 101 ? -8.651 3.495 17.659 1.00 96.12 101 PHE A C 1
ATOM 805 O O . PHE A 1 101 ? -8.880 2.856 16.638 1.00 96.12 101 PHE A O 1
ATOM 812 N N . HIS A 1 102 ? -9.388 4.549 18.020 1.00 96.44 102 HIS A N 1
ATOM 813 C CA . HIS A 1 102 ? -10.608 4.976 17.320 1.00 96.44 102 HIS A CA 1
ATOM 814 C C . HIS A 1 102 ? -10.371 5.559 15.912 1.00 96.44 102 HIS A C 1
ATOM 816 O O . HIS A 1 102 ? -11.318 5.916 15.223 1.00 96.44 102 HIS A O 1
ATOM 822 N N . LYS A 1 103 ? -9.118 5.673 15.452 1.00 96.69 103 LYS A N 1
ATOM 823 C CA . LYS A 1 103 ? -8.791 6.111 14.082 1.00 96.69 103 LYS A CA 1
ATOM 824 C C . LYS A 1 103 ? -8.136 5.006 13.253 1.00 96.69 103 LYS A C 1
ATOM 826 O O . LYS A 1 103 ? -7.824 5.238 12.086 1.00 96.69 103 LYS A O 1
ATOM 831 N N . ARG A 1 104 ? -7.894 3.810 13.810 1.00 97.25 104 ARG A N 1
ATOM 832 C CA . ARG A 1 104 ? -7.076 2.783 13.143 1.00 97.25 104 ARG A CA 1
ATOM 833 C C . ARG A 1 104 ? -7.713 2.238 11.873 1.00 97.25 104 ARG A C 1
ATOM 835 O O . ARG A 1 104 ? -7.041 2.291 10.849 1.00 97.25 104 ARG A O 1
ATOM 842 N N . ALA A 1 105 ? -8.963 1.774 11.900 1.00 96.81 105 ALA A N 1
ATOM 843 C CA . ALA A 1 105 ? -9.614 1.228 10.701 1.00 96.81 105 ALA A CA 1
ATOM 844 C C . ALA A 1 105 ? -9.739 2.256 9.549 1.00 96.81 105 ALA A C 1
ATOM 846 O O . ALA A 1 105 ? -9.257 1.966 8.449 1.00 96.81 105 ALA A O 1
ATOM 847 N N . PRO A 1 106 ? -10.214 3.501 9.779 1.00 97.44 106 PRO A N 1
ATOM 848 C CA . PRO A 1 106 ? -10.239 4.523 8.728 1.00 97.44 106 PRO A CA 1
ATOM 849 C C . PRO A 1 106 ? -8.848 4.863 8.174 1.00 97.44 106 PRO A C 1
ATOM 851 O O . PRO A 1 106 ? -8.669 5.046 6.967 1.00 97.44 106 PRO A O 1
ATOM 854 N N . ILE A 1 107 ? -7.830 4.940 9.040 1.00 97.50 107 ILE A N 1
ATOM 855 C CA . ILE A 1 107 ? -6.449 5.178 8.601 1.00 97.50 107 ILE A CA 1
ATOM 856 C C . ILE A 1 107 ? -5.923 3.972 7.816 1.00 97.50 107 ILE A C 1
ATOM 858 O O . ILE A 1 107 ? -5.229 4.174 6.823 1.00 97.50 107 ILE A O 1
ATOM 862 N N . ALA A 1 108 ? -6.249 2.741 8.215 1.00 97.50 108 ALA A N 1
ATOM 863 C CA . ALA A 1 108 ? -5.829 1.524 7.526 1.00 97.50 108 ALA A CA 1
ATOM 864 C C . ALA A 1 108 ? -6.307 1.526 6.073 1.00 97.50 108 ALA A C 1
ATOM 866 O O . ALA A 1 108 ? -5.487 1.354 5.175 1.00 97.50 108 ALA A O 1
ATOM 867 N N . ILE A 1 109 ? -7.579 1.855 5.838 1.00 96.88 109 ILE A N 1
ATOM 868 C CA . ILE A 1 109 ? -8.157 2.010 4.495 1.00 96.88 109 ILE A CA 1
ATOM 869 C C . ILE A 1 109 ? -7.362 3.022 3.660 1.00 96.88 109 ILE A C 1
ATOM 871 O O . ILE A 1 109 ? -6.913 2.711 2.555 1.00 96.88 109 ILE A O 1
ATOM 875 N N . LYS A 1 110 ? -7.096 4.216 4.208 1.00 96.38 110 LYS A N 1
ATOM 876 C CA . LYS A 1 110 ? -6.294 5.248 3.520 1.00 96.38 110 LYS A CA 1
ATOM 877 C C . LYS A 1 110 ? -4.871 4.766 3.220 1.00 96.38 110 LYS A C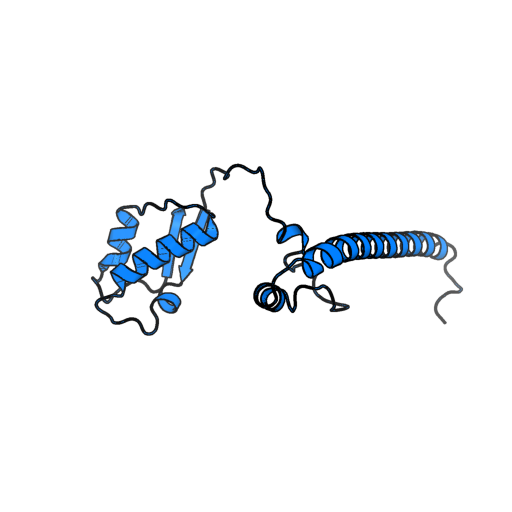 1
ATOM 879 O O . LYS A 1 110 ?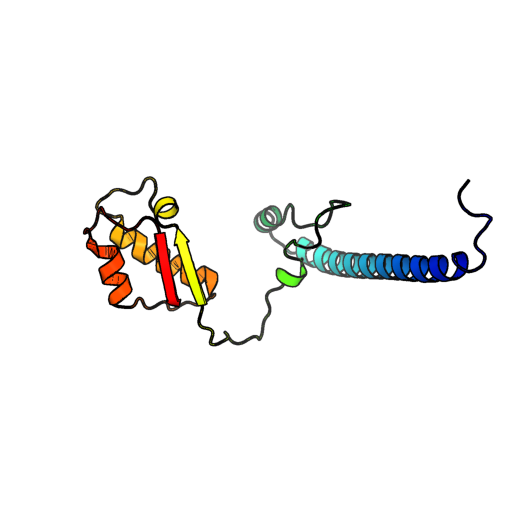 -4.313 5.078 2.169 1.00 96.38 110 LYS A O 1
ATOM 884 N N . ARG A 1 111 ? -4.269 4.000 4.134 1.00 96.38 111 ARG A N 1
ATOM 885 C CA . ARG A 1 111 ? -2.918 3.444 3.970 1.00 96.38 111 ARG A CA 1
ATOM 886 C C . ARG A 1 111 ? -2.873 2.316 2.948 1.00 96.38 111 ARG A C 1
ATOM 888 O O . ARG A 1 111 ? -1.879 2.244 2.235 1.00 96.38 111 ARG A O 1
ATOM 895 N N . ILE A 1 112 ? -3.919 1.500 2.844 1.00 96.31 112 ILE A N 1
ATOM 896 C CA . ILE A 1 112 ? -4.050 0.468 1.811 1.00 96.31 112 ILE A CA 1
ATOM 897 C C . ILE A 1 112 ? -4.132 1.132 0.438 1.00 96.31 112 ILE A C 1
ATOM 899 O O . ILE A 1 112 ? -3.289 0.836 -0.403 1.00 96.31 112 ILE A O 1
ATOM 903 N N . LYS A 1 113 ? -5.015 2.125 0.244 1.00 95.88 113 LYS A N 1
ATOM 904 C CA . LYS A 1 113 ? -5.068 2.892 -1.019 1.00 95.88 113 LYS A CA 1
ATOM 905 C C . LYS A 1 113 ? -3.710 3.498 -1.371 1.00 95.88 113 LYS A C 1
ATOM 907 O O . LYS A 1 113 ? -3.208 3.314 -2.472 1.00 95.88 113 LYS A O 1
ATOM 912 N N . ALA A 1 114 ? -3.058 4.145 -0.404 1.00 95.19 114 ALA A N 1
ATOM 913 C CA . ALA A 1 114 ? -1.738 4.736 -0.616 1.00 95.19 114 ALA A CA 1
ATOM 914 C C . ALA A 1 114 ? -0.636 3.698 -0.904 1.00 95.19 114 ALA A C 1
ATOM 916 O O . ALA A 1 114 ? 0.335 4.016 -1.590 1.00 95.19 114 ALA A O 1
ATOM 917 N N . PHE A 1 115 ? -0.736 2.482 -0.361 1.00 95.44 115 PHE A N 1
ATOM 918 C CA . PHE A 1 115 ? 0.191 1.391 -0.657 1.00 95.44 115 PHE A CA 1
ATOM 919 C C . PHE A 1 115 ? -0.005 0.898 -2.091 1.00 95.44 115 PHE A C 1
ATOM 921 O O . PHE A 1 115 ? 0.970 0.813 -2.836 1.00 95.44 115 PHE A O 1
ATOM 928 N N . VAL A 1 116 ? -1.255 0.670 -2.497 1.00 94.69 116 VAL A N 1
ATOM 929 C CA . VAL A 1 116 ? -1.598 0.221 -3.849 1.00 94.69 116 VAL A CA 1
ATOM 930 C C . VAL A 1 116 ? -1.223 1.271 -4.894 1.00 94.69 116 VAL A C 1
ATOM 932 O O . VAL A 1 116 ? -0.516 0.946 -5.843 1.00 94.69 116 VAL A O 1
ATOM 935 N N . GLY A 1 117 ? -1.550 2.548 -4.679 1.00 93.88 117 GLY A N 1
ATOM 936 C CA . GLY A 1 117 ? -1.130 3.631 -5.576 1.00 93.88 117 GLY A CA 1
ATOM 937 C C . GLY A 1 117 ? 0.396 3.766 -5.686 1.00 93.88 117 GLY A C 1
ATOM 938 O O . GLY A 1 117 ? 0.932 4.117 -6.737 1.00 93.88 117 GLY A O 1
ATOM 939 N N . LYS A 1 118 ? 1.150 3.410 -4.636 1.00 91.81 118 LYS A N 1
ATOM 940 C CA . LYS A 1 118 ? 2.622 3.349 -4.701 1.00 91.81 118 LYS A CA 1
ATOM 941 C C . LYS A 1 118 ? 3.143 2.122 -5.438 1.00 91.81 118 LYS A C 1
ATOM 943 O O . LYS A 1 118 ? 4.195 2.249 -6.070 1.00 91.81 118 LYS A O 1
ATOM 948 N N . LEU A 1 119 ? 2.468 0.982 -5.324 1.00 91.06 119 LEU A N 1
ATOM 949 C CA . LEU A 1 119 ? 2.833 -0.271 -5.979 1.00 91.06 119 LEU A CA 1
ATOM 950 C C . LEU A 1 119 ? 2.527 -0.198 -7.481 1.00 91.06 119 LEU A C 1
ATOM 952 O O . LEU A 1 119 ? 3.444 -0.296 -8.289 1.00 91.06 119 LEU A O 1
ATOM 956 N N . MET A 1 120 ? 1.272 0.092 -7.826 1.00 90.75 120 MET A N 1
ATOM 957 C CA . MET A 1 120 ? 0.749 0.101 -9.198 1.00 90.75 120 MET A CA 1
ATOM 958 C C . MET A 1 120 ? 0.999 1.415 -9.945 1.00 90.75 120 MET A C 1
ATOM 960 O O . MET A 1 120 ? 0.815 1.485 -11.153 1.00 90.75 120 MET A O 1
ATOM 964 N N . LYS A 1 121 ? 1.416 2.481 -9.244 1.00 88.50 121 LYS A N 1
ATOM 965 C CA . LYS A 1 121 ? 1.571 3.839 -9.810 1.00 88.50 121 LYS A CA 1
ATOM 966 C C . LYS A 1 121 ? 0.275 4.401 -10.410 1.00 88.50 121 LYS A C 1
ATOM 968 O O . LYS A 1 121 ? 0.323 5.263 -11.284 1.00 88.50 121 LYS A O 1
ATOM 973 N N . THR A 1 122 ? -0.869 3.951 -9.904 1.00 88.06 122 THR A N 1
ATOM 974 C CA . THR A 1 122 ? -2.205 4.417 -10.287 1.00 88.06 122 THR A CA 1
ATOM 975 C C . THR A 1 122 ? -2.711 5.505 -9.339 1.00 88.06 122 THR A C 1
ATOM 977 O O . THR A 1 122 ? -2.243 5.628 -8.205 1.00 88.06 122 THR A O 1
ATOM 980 N N . LYS A 1 123 ? -3.638 6.339 -9.831 1.00 89.12 123 LYS A N 1
ATOM 981 C CA . LYS A 1 123 ? -4.265 7.418 -9.046 1.00 89.12 123 LYS A CA 1
ATOM 982 C C . LYS A 1 123 ? -5.586 6.991 -8.403 1.00 89.12 123 LYS A C 1
ATOM 984 O O . LYS A 1 123 ? -5.840 7.378 -7.268 1.00 89.12 123 LYS A O 1
ATOM 989 N N . ASP A 1 124 ? -6.413 6.234 -9.126 1.00 91.88 124 ASP A N 1
ATOM 990 C CA . ASP A 1 124 ? -7.694 5.725 -8.625 1.00 91.88 124 ASP A CA 1
ATOM 991 C C . ASP A 1 124 ? -7.502 4.325 -8.027 1.00 91.88 124 ASP A C 1
ATOM 993 O O . ASP A 1 124 ? -6.942 3.434 -8.667 1.00 91.88 124 ASP A O 1
ATOM 997 N N . ASN A 1 125 ? -7.941 4.146 -6.780 1.00 93.75 125 ASN A N 1
ATOM 998 C CA . ASN A 1 125 ? -7.879 2.881 -6.054 1.00 93.75 125 ASN A CA 1
ATOM 999 C C . ASN A 1 125 ? -9.218 2.647 -5.348 1.00 93.75 125 ASN A C 1
ATOM 1001 O O . ASN A 1 125 ? -9.516 3.246 -4.300 1.00 93.75 125 ASN A O 1
ATOM 1005 N N . ARG A 1 126 ? -10.008 1.744 -5.926 1.00 95.25 126 ARG A N 1
ATOM 1006 C CA . ARG A 1 126 ? -11.299 1.300 -5.399 1.00 95.25 126 ARG A CA 1
ATOM 1007 C C . ARG A 1 126 ? -11.080 0.091 -4.499 1.00 95.25 126 ARG A C 1
ATOM 1009 O O . ARG A 1 126 ? -10.217 -0.735 -4.766 1.00 95.25 126 ARG A O 1
ATOM 1016 N N . ILE A 1 127 ? -11.797 0.054 -3.383 1.00 94.81 127 ILE A N 1
ATOM 1017 C CA . ILE A 1 127 ? -11.701 -1.029 -2.405 1.00 94.81 127 ILE A CA 1
ATOM 1018 C C . ILE A 1 127 ? -12.964 -1.856 -2.531 1.00 94.81 127 ILE A C 1
ATOM 1020 O O . 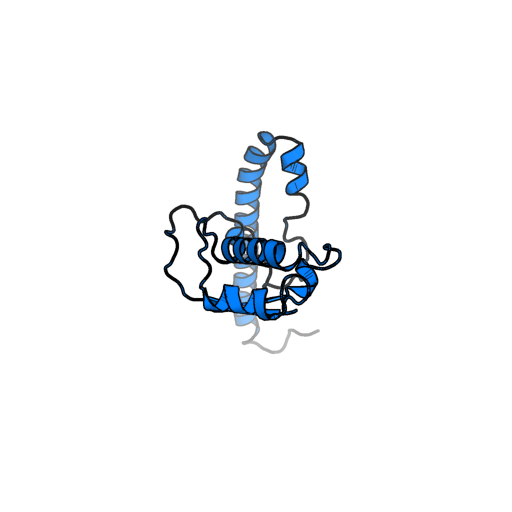ILE A 1 127 ? -14.055 -1.291 -2.495 1.00 94.81 127 ILE A O 1
ATOM 1024 N N . ASP A 1 128 ? -12.789 -3.164 -2.658 1.00 95.88 128 ASP A N 1
ATOM 1025 C CA . ASP A 1 128 ? -13.896 -4.105 -2.672 1.00 95.88 128 ASP A CA 1
ATOM 1026 C C . ASP A 1 128 ? -14.601 -4.197 -1.305 1.00 95.88 128 ASP A C 1
ATOM 1028 O O . ASP A 1 128 ? -13.999 -3.963 -0.246 1.00 95.88 128 ASP A O 1
ATOM 1032 N N . ALA A 1 129 ? -15.87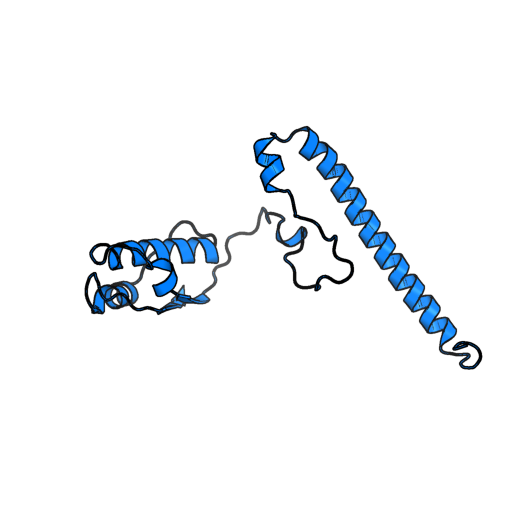9 -4.572 -1.326 1.00 96.50 129 ALA A N 1
ATOM 1033 C CA . ALA A 1 129 ? -16.694 -4.742 -0.131 1.00 96.50 129 ALA A CA 1
ATOM 1034 C C . ALA A 1 129 ? -16.109 -5.796 0.823 1.00 96.50 129 ALA A C 1
ATOM 1036 O O . ALA A 1 129 ? -16.073 -5.554 2.032 1.00 96.50 129 ALA A O 1
ATOM 1037 N N . SER A 1 130 ? -15.570 -6.909 0.304 1.00 96.31 130 SER A N 1
ATOM 1038 C CA . SER A 1 130 ? -14.977 -7.969 1.135 1.00 96.31 130 SER A CA 1
ATOM 1039 C C . SER A 1 130 ? -13.786 -7.455 1.949 1.00 96.31 130 SER A C 1
ATOM 1041 O O . SER A 1 130 ? -13.688 -7.699 3.155 1.00 96.31 130 SER A O 1
ATOM 1043 N N . LEU A 1 131 ? -12.918 -6.654 1.322 1.00 96.50 131 LEU A N 1
ATOM 1044 C CA . LEU A 1 131 ? -11.766 -6.048 1.982 1.00 96.50 131 LEU A CA 1
ATOM 1045 C C . LEU A 1 131 ? -12.205 -5.010 3.018 1.00 96.50 131 LEU A C 1
ATOM 1047 O O . LEU A 1 131 ? -11.600 -4.922 4.089 1.00 96.50 131 LEU A O 1
ATOM 1051 N N . ASN A 1 132 ? -13.258 -4.239 2.734 1.00 96.19 132 ASN A N 1
ATOM 1052 C CA . ASN A 1 132 ? -13.807 -3.295 3.702 1.00 96.19 132 ASN A CA 1
ATOM 1053 C C . ASN A 1 132 ? -14.337 -4.028 4.945 1.00 96.19 132 ASN A C 1
ATOM 1055 O O . ASN A 1 132 ? -13.913 -3.716 6.060 1.00 96.19 132 ASN A O 1
ATOM 1059 N N . THR A 1 133 ? -15.165 -5.057 4.765 1.00 96.88 133 THR A N 1
ATOM 1060 C CA . THR A 1 133 ? -15.672 -5.889 5.867 1.00 96.88 133 THR A CA 1
ATOM 1061 C C . THR A 1 133 ? -14.529 -6.532 6.652 1.00 96.88 133 THR A C 1
ATOM 1063 O O . THR A 1 133 ? -14.530 -6.493 7.881 1.00 96.88 133 THR A O 1
ATOM 1066 N N . TYR A 1 134 ? -13.488 -7.026 5.976 1.00 97.19 134 TYR A N 1
ATOM 1067 C CA . TYR A 1 134 ? -12.312 -7.606 6.631 1.00 97.19 134 TYR A CA 1
ATOM 1068 C C . TYR A 1 134 ? -11.548 -6.596 7.502 1.00 97.19 134 TYR A C 1
ATOM 1070 O O . TYR A 1 134 ? -11.117 -6.907 8.615 1.00 97.19 134 TYR A O 1
ATOM 1078 N N . ILE A 1 135 ? -11.397 -5.354 7.040 1.00 97.12 135 ILE A N 1
ATOM 1079 C CA . ILE A 1 135 ? -10.735 -4.301 7.825 1.00 97.12 135 ILE A CA 1
ATOM 1080 C C . ILE A 1 135 ? -11.570 -3.927 9.056 1.00 97.12 135 ILE A C 1
ATOM 1082 O O . ILE A 1 135 ? -11.002 -3.674 10.121 1.00 97.12 135 ILE A O 1
ATOM 1086 N N . TRP A 1 136 ? -12.896 -3.922 8.916 1.00 97.19 136 TRP A N 1
ATOM 1087 C CA . TRP A 1 136 ? -13.845 -3.549 9.965 1.00 97.19 136 TRP A CA 1
ATOM 1088 C C . TRP A 1 136 ? -14.353 -4.722 10.823 1.00 97.19 136 TRP A C 1
ATOM 1090 O O . TRP A 1 136 ? -15.122 -4.479 11.747 1.00 97.19 136 TRP A O 1
ATOM 1100 N N . HIS A 1 137 ? -13.898 -5.961 10.601 1.00 96.44 137 HIS A N 1
ATOM 1101 C CA . HIS A 1 137 ? -14.460 -7.171 11.234 1.00 96.44 137 HIS A CA 1
ATOM 1102 C C . HIS A 1 137 ? -14.472 -7.161 12.779 1.00 96.44 137 HIS A C 1
ATOM 1104 O O . HIS A 1 137 ? -15.322 -7.789 13.396 1.00 96.44 137 HIS A O 1
ATOM 1110 N N . LYS A 1 138 ? -13.541 -6.440 13.422 1.00 96.50 138 LYS A N 1
ATOM 1111 C CA . LYS A 1 138 ? -13.474 -6.233 14.889 1.00 96.50 138 LYS A CA 1
ATOM 1112 C C . LYS A 1 138 ? -13.690 -4.766 15.281 1.00 96.50 138 LYS A C 1
ATOM 1114 O O . LYS A 1 138 ? -13.184 -4.288 16.304 1.00 96.50 138 LYS A O 1
ATOM 1119 N N . GLY A 1 139 ? -14.384 -4.018 14.429 1.00 95.56 139 GLY A N 1
ATOM 1120 C CA . GLY A 1 139 ? -14.596 -2.585 14.564 1.00 95.56 139 GLY A CA 1
ATOM 1121 C C . GLY A 1 139 ? -13.304 -1.772 14.455 1.00 95.56 139 GLY A C 1
ATOM 1122 O O . GLY A 1 139 ? -12.287 -2.195 13.905 1.00 95.56 139 GLY A O 1
ATOM 1123 N N . VAL A 1 140 ? -13.333 -0.564 15.012 1.00 96.50 140 VAL A N 1
ATOM 1124 C CA . VAL A 1 140 ? -12.306 0.453 14.749 1.00 96.50 140 VAL A CA 1
ATOM 1125 C C . VAL A 1 140 ? -10.919 0.129 15.321 1.00 96.50 140 VAL A C 1
ATOM 1127 O O . VAL A 1 140 ? -9.902 0.517 14.741 1.00 96.50 140 VAL A O 1
ATOM 1130 N N . LYS A 1 141 ? -10.872 -0.590 16.451 1.00 94.88 141 LYS A N 1
ATOM 1131 C CA . LYS A 1 141 ? -9.646 -0.894 17.209 1.00 94.88 141 LYS A CA 1
ATOM 1132 C C . LYS A 1 141 ? -8.948 -2.176 16.745 1.00 94.88 141 LYS A C 1
ATOM 1134 O O . LYS A 1 141 ? -7.726 -2.271 16.866 1.00 94.88 141 LYS A O 1
ATOM 1139 N N . GLY A 1 142 ? -9.708 -3.129 16.204 1.00 94.44 142 GLY A N 1
ATOM 1140 C CA . GLY A 1 142 ? -9.275 -4.501 15.930 1.00 94.44 142 GLY A CA 1
ATOM 1141 C C . GLY A 1 142 ? -8.843 -4.773 14.489 1.00 94.44 142 GLY A C 1
ATOM 1142 O O . GLY A 1 142 ? -9.126 -5.843 13.962 1.00 94.44 142 GLY A O 1
ATOM 1143 N N . VAL A 1 143 ? -8.166 -3.827 13.836 1.00 97.31 143 VAL A N 1
ATOM 1144 C CA . VAL A 1 143 ? -7.703 -4.017 12.450 1.00 97.31 143 VAL A CA 1
ATOM 1145 C C . VAL A 1 143 ? -6.704 -5.187 12.366 1.00 97.31 143 VAL A C 1
ATOM 1147 O O . VAL A 1 143 ? -5.783 -5.238 13.190 1.00 97.31 143 VAL A O 1
ATOM 1150 N N . PRO A 1 144 ? -6.811 -6.086 11.365 1.00 97.38 144 PRO A N 1
ATOM 1151 C CA . PRO A 1 144 ? -5.835 -7.149 11.134 1.00 97.38 144 PRO A CA 1
ATOM 1152 C C . PRO A 1 144 ? -4.399 -6.619 11.040 1.00 97.38 144 PRO A C 1
ATOM 1154 O O . PRO A 1 144 ? -4.130 -5.585 10.428 1.00 97.38 144 PRO A O 1
ATOM 1157 N N . GLY A 1 145 ? -3.438 -7.346 11.616 1.00 96.75 145 GLY A N 1
ATOM 1158 C CA . GLY A 1 145 ? -2.023 -6.957 11.562 1.00 96.75 145 GLY A CA 1
ATOM 1159 C C . GLY A 1 145 ? -1.408 -7.085 10.163 1.00 96.75 145 GLY A C 1
ATOM 1160 O O . GLY A 1 145 ? -0.447 -6.374 9.839 1.00 96.75 145 GLY A O 1
ATOM 1161 N N . ARG A 1 146 ? -1.970 -7.969 9.334 1.00 97.38 146 ARG A N 1
ATOM 1162 C CA . ARG A 1 146 ? -1.594 -8.224 7.942 1.00 97.38 146 ARG A CA 1
ATOM 1163 C C . ARG A 1 146 ? -2.851 -8.422 7.103 1.00 97.38 146 ARG A C 1
ATOM 1165 O O . ARG A 1 146 ? -3.852 -8.912 7.607 1.00 97.38 146 ARG A O 1
ATOM 1172 N N . VAL A 1 147 ? -2.776 -8.023 5.842 1.00 96.88 147 VAL A N 1
ATOM 1173 C CA . VAL A 1 147 ? -3.859 -8.127 4.860 1.00 96.88 147 VAL A CA 1
ATOM 1174 C C . VAL A 1 147 ? -3.256 -8.674 3.570 1.00 96.88 147 VAL A C 1
ATOM 1176 O O . VAL A 1 147 ? -2.200 -8.196 3.153 1.00 96.88 147 VAL A O 1
ATOM 1179 N N . ARG A 1 148 ? -3.892 -9.666 2.949 1.00 96.44 148 ARG A N 1
ATOM 1180 C CA . ARG A 1 148 ? -3.577 -10.109 1.585 1.00 96.44 148 ARG A CA 1
ATOM 1181 C C . ARG A 1 148 ? -4.580 -9.428 0.658 1.00 96.44 148 ARG A C 1
ATOM 1183 O O . ARG A 1 148 ? -5.776 -9.526 0.904 1.00 96.44 148 ARG A O 1
ATOM 1190 N N . VAL A 1 149 ? -4.098 -8.685 -0.332 1.00 94.62 149 VAL A N 1
ATOM 1191 C CA . VAL A 1 149 ? -4.942 -7.975 -1.303 1.00 94.62 149 VAL A CA 1
ATOM 1192 C C . VAL A 1 149 ? -4.644 -8.517 -2.685 1.00 94.62 149 VAL A C 1
ATOM 1194 O O . VAL A 1 149 ? -3.475 -8.670 -3.038 1.00 94.62 149 VAL A O 1
ATOM 1197 N N . HIS A 1 150 ? -5.703 -8.760 -3.442 1.00 94.69 150 HIS A N 1
ATOM 1198 C CA . HIS A 1 150 ? -5.666 -8.947 -4.881 1.00 94.69 150 HIS A CA 1
ATOM 1199 C C . HIS A 1 150 ? -6.061 -7.606 -5.519 1.00 94.69 150 HIS A C 1
ATOM 1201 O O . HIS A 1 150 ? -7.117 -7.066 -5.179 1.00 94.69 150 HIS A O 1
ATOM 1207 N N . VAL A 1 151 ? -5.168 -7.017 -6.316 1.00 88.88 151 VAL A N 1
ATOM 1208 C CA . VAL A 1 151 ? -5.329 -5.696 -6.958 1.00 88.88 151 VAL A CA 1
ATOM 1209 C C . VAL A 1 151 ? -5.338 -5.861 -8.459 1.00 88.88 151 VAL A C 1
ATOM 1211 O O . VAL A 1 151 ? -4.438 -6.589 -8.931 1.00 88.88 151 VAL A O 1
#

InterPro domains:
  IPR000054 Large ribosomal subunit protein eL31 [PF01198] (83-151)
  IPR000054 Large ribosomal subunit protein eL31 [PTHR10956] (74-150)
  IPR000054 Large ribosomal subunit protein eL31 [SM01380] (81-151)
  IPR023621 Large ribosomal subunit protein eL31 domain superfamily [G3DSA:3.10.440.10] (69-151)
  IPR023621 Large ribosomal subunit protein eL31 domain superfamily [SSF54575] (83-151)

Foldseek 3Di:
DPDDPDPPVPVVVVVVVVVVVVVVVVVVVVVVVVVVVVVVVVVVDDPVVVVVPPPPDDPDPDDDPPDCHVVNVPPPPPDDQDPDKDKDKDQLLVVCPPPDQQCSLVSSVVVVQVVCCVVSVDDDDDDDPVVSCQQCVVHRRDGDRMDIDID

Organism: Trypanosoma rangeli (NCBI:txid5698)